Protein AF-A0A0G1W6P4-F1 (afdb_monomer_lite)

Secondary structure (DSSP, 8-state):
-HHHHHHHHHHHHHHHTTGGG-TTSHHHHHHHHHHHHHHIIIIIIHHHHHHHHHHHHHHHHHHHHHHHHHHHHHHHHHHHHHHHHHHHHHHHHHHHHHHH-

Organism: NCBI:txid1618665

Sequence (101 aa):
MSNTGGAWDNAKKMIEAGVFGGKGSDAHKATVVGDTVGDPLKDTSGPSINPLIKVMNLVAILAAPVIISTKVTSSIWTMLALAAAFGILAFSLFKSQKAVN

Structure (mmCIF, N/CA/C/O backbone):
data_AF-A0A0G1W6P4-F1
#
_entry.id   AF-A0A0G1W6P4-F1
#
loop_
_atom_site.group_PDB
_atom_site.id
_atom_site.type_symbol
_atom_site.label_atom_id
_atom_site.label_alt_id
_atom_site.label_comp_id
_atom_site.label_asym_id
_atom_site.label_entity_id
_atom_site.label_seq_id
_atom_site.pdbx_PDB_ins_code
_atom_site.Cartn_x
_atom_site.Cartn_y
_atom_site.Cartn_z
_atom_site.occupancy
_atom_site.B_iso_or_equiv
_atom_site.auth_seq_id
_atom_site.auth_comp_id
_atom_site.auth_asym_id
_atom_site.auth_atom_id
_atom_site.pdbx_PDB_model_num
ATOM 1 N N . MET A 1 1 ? -5.870 8.855 4.251 1.00 69.62 1 MET A N 1
ATOM 2 C CA . MET A 1 1 ? -6.025 7.424 4.583 1.00 69.62 1 MET A CA 1
ATOM 3 C C . MET A 1 1 ? -5.569 7.138 6.010 1.00 69.62 1 MET A C 1
ATOM 5 O O . MET A 1 1 ? -6.416 6.785 6.817 1.00 69.62 1 MET A O 1
ATOM 9 N N . SER A 1 2 ? -4.313 7.431 6.376 1.00 82.62 2 SER A N 1
ATOM 10 C CA . SER A 1 2 ? -3.831 7.251 7.759 1.00 82.62 2 SER A CA 1
ATOM 11 C C . SER A 1 2 ? -4.564 8.096 8.808 1.00 82.62 2 SER A C 1
ATOM 13 O O . SER A 1 2 ? -4.891 7.584 9.871 1.00 82.62 2 SER A O 1
ATOM 15 N N . ASN A 1 3 ? -4.905 9.354 8.499 1.00 88.94 3 ASN A N 1
ATOM 16 C CA . ASN A 1 3 ? -5.626 10.220 9.446 1.00 88.94 3 ASN A CA 1
ATOM 17 C C . ASN A 1 3 ? -7.017 9.677 9.804 1.00 88.94 3 ASN A C 1
ATOM 19 O O . ASN A 1 3 ? -7.451 9.812 10.940 1.00 88.94 3 ASN A O 1
ATOM 23 N N . THR A 1 4 ? -7.710 9.049 8.851 1.00 89.75 4 THR A N 1
ATOM 24 C CA . THR A 1 4 ? -9.050 8.492 9.072 1.00 89.75 4 THR A CA 1
ATOM 25 C C . THR A 1 4 ? -8.992 7.249 9.958 1.00 89.75 4 THR A C 1
ATOM 27 O O . THR A 1 4 ? -9.737 7.172 10.927 1.00 89.75 4 THR A O 1
ATOM 30 N N . GLY A 1 5 ? -8.066 6.316 9.692 1.00 90.06 5 GLY A N 1
ATOM 31 C CA . GLY A 1 5 ? -7.893 5.141 10.553 1.00 90.06 5 GLY A CA 1
ATOM 32 C C . GLY A 1 5 ? -7.391 5.509 11.955 1.00 90.06 5 GLY A C 1
ATOM 33 O O . GLY A 1 5 ? -7.887 4.975 12.939 1.00 90.06 5 GLY A O 1
ATOM 34 N N . GLY A 1 6 ? -6.494 6.494 12.072 1.00 90.38 6 GLY A N 1
ATOM 35 C CA . GLY A 1 6 ? -6.077 7.025 13.374 1.00 90.38 6 GLY A CA 1
ATOM 36 C C . GLY A 1 6 ? -7.209 7.727 14.136 1.00 90.38 6 GLY A C 1
ATOM 37 O O . GLY A 1 6 ? -7.300 7.608 15.356 1.00 90.38 6 GLY A O 1
ATOM 38 N N . ALA A 1 7 ? -8.107 8.426 13.436 1.00 93.50 7 ALA A N 1
ATOM 39 C CA . ALA A 1 7 ? -9.285 9.030 14.053 1.00 93.50 7 ALA A CA 1
ATOM 40 C C . ALA A 1 7 ? -10.271 7.970 14.576 1.00 93.50 7 ALA A C 1
ATOM 42 O O . ALA A 1 7 ? -10.797 8.139 15.674 1.00 93.50 7 ALA A O 1
ATOM 43 N N . TRP A 1 8 ? -10.491 6.874 13.840 1.00 92.62 8 TRP A N 1
ATOM 44 C CA . TRP A 1 8 ? -11.336 5.766 14.303 1.00 92.62 8 TRP A CA 1
ATOM 45 C C . TRP A 1 8 ? -10.734 5.005 15.493 1.00 92.62 8 TRP A C 1
ATOM 47 O O . TRP A 1 8 ? -11.469 4.726 16.441 1.00 92.62 8 TRP A O 1
ATOM 57 N N . ASP A 1 9 ? -9.416 4.778 15.525 1.00 93.38 9 ASP A N 1
ATOM 58 C CA . ASP A 1 9 ? -8.733 4.197 16.695 1.00 93.38 9 ASP A CA 1
ATOM 59 C C . ASP A 1 9 ? -8.861 5.094 17.934 1.00 93.38 9 ASP A C 1
ATOM 61 O O . ASP A 1 9 ? -9.196 4.641 19.030 1.00 93.38 9 ASP A O 1
ATOM 65 N N . ASN A 1 10 ? -8.656 6.403 17.761 1.00 94.50 10 ASN A N 1
ATOM 66 C CA . ASN A 1 10 ? -8.785 7.363 18.855 1.00 94.50 10 ASN A CA 1
ATOM 67 C C . ASN A 1 10 ? -10.234 7.487 19.345 1.00 94.50 10 ASN A C 1
ATOM 69 O O . ASN A 1 10 ? -10.464 7.585 20.551 1.00 94.50 10 ASN A O 1
ATOM 73 N N . ALA A 1 11 ? -11.216 7.433 18.443 1.00 93.06 11 ALA A N 1
ATOM 74 C CA . ALA A 1 11 ? -12.629 7.409 18.810 1.00 93.06 11 ALA A CA 1
ATOM 75 C C . ALA A 1 11 ? -12.984 6.146 19.610 1.00 93.06 11 ALA A C 1
ATOM 77 O O . ALA A 1 11 ? -13.661 6.249 20.633 1.00 93.06 11 ALA A O 1
ATOM 78 N N . LYS A 1 12 ? -12.474 4.972 19.210 1.00 94.00 12 LYS A N 1
ATOM 79 C CA . LYS A 1 12 ? -12.623 3.723 19.971 1.00 94.00 12 LYS A CA 1
ATOM 80 C C . LYS A 1 12 ? -12.027 3.867 21.373 1.00 94.00 12 LYS A C 1
ATOM 82 O O . LYS A 1 12 ? -12.732 3.655 22.355 1.00 94.00 12 LYS A O 1
ATOM 87 N N . LYS A 1 13 ? -10.775 4.327 21.484 1.00 94.38 13 LYS A N 1
ATOM 88 C CA . LYS A 1 13 ? -10.088 4.546 22.774 1.00 94.38 13 LYS A CA 1
ATOM 89 C C . LYS A 1 13 ? -10.833 5.520 23.690 1.00 94.38 13 LYS A C 1
ATOM 91 O O . LYS A 1 13 ? -10.891 5.301 24.896 1.00 94.38 13 LYS A O 1
ATOM 96 N N . MET A 1 14 ? -11.437 6.569 23.133 1.00 94.44 14 MET A N 1
ATOM 97 C CA . MET A 1 14 ? -12.254 7.517 23.894 1.00 94.44 14 MET A CA 1
ATOM 98 C C . MET A 1 14 ? -13.501 6.850 24.496 1.00 94.44 14 MET A C 1
ATOM 100 O O . MET A 1 14 ? -13.830 7.100 25.655 1.00 94.44 14 MET A O 1
ATOM 104 N N . ILE A 1 15 ? -14.178 5.978 23.745 1.00 92.81 15 ILE A N 1
ATOM 105 C CA . ILE A 1 15 ? -15.328 5.226 24.266 1.00 92.81 15 ILE A CA 1
ATOM 106 C C . ILE A 1 15 ? -14.875 4.176 25.282 1.00 92.81 15 ILE A C 1
ATOM 108 O O . ILE A 1 15 ? -15.504 4.008 26.323 1.00 92.81 15 ILE A O 1
ATOM 112 N N . GLU A 1 16 ? -13.739 3.521 25.047 1.00 92.00 16 GLU A N 1
ATOM 113 C CA . GLU A 1 16 ? -13.134 2.604 26.016 1.00 92.00 16 GLU A CA 1
ATOM 114 C C . GLU A 1 16 ? -12.783 3.280 27.353 1.00 92.00 16 GLU A C 1
ATOM 116 O O . GLU A 1 16 ? -12.824 2.617 28.389 1.00 92.00 16 GLU A O 1
ATOM 121 N N . ALA A 1 17 ? -12.497 4.587 27.344 1.00 93.50 17 ALA A N 1
ATOM 122 C CA . ALA A 1 17 ? -12.238 5.399 28.533 1.00 93.50 17 ALA A CA 1
ATOM 123 C C . ALA A 1 17 ? -13.511 5.810 29.308 1.00 93.50 17 ALA A C 1
ATOM 125 O O . ALA A 1 17 ? -13.411 6.483 30.331 1.00 93.50 17 ALA A O 1
ATOM 126 N N . GLY A 1 18 ? -14.702 5.405 28.851 1.00 86.38 18 GLY A N 1
ATOM 127 C CA . GLY A 1 18 ? -15.971 5.604 29.563 1.00 86.38 18 GLY A CA 1
ATOM 128 C C . GLY A 1 18 ? -16.910 6.638 28.942 1.00 86.38 18 GLY A C 1
ATOM 129 O O . GLY A 1 18 ? -18.037 6.796 29.411 1.00 86.38 18 GLY A O 1
ATOM 130 N N . VAL A 1 19 ? -16.503 7.316 27.867 1.00 88.12 19 VAL A N 1
ATOM 131 C CA . VAL A 1 19 ? -17.390 8.227 27.131 1.00 88.12 19 VAL A CA 1
ATOM 132 C C . VAL A 1 19 ? -18.425 7.399 26.352 1.00 88.12 19 VAL A C 1
ATOM 134 O O . VAL A 1 19 ? -18.103 6.340 25.823 1.00 88.12 19 VAL A O 1
ATOM 137 N N . PHE A 1 20 ? -19.682 7.846 26.285 1.00 85.62 20 PHE A N 1
ATOM 138 C CA . PHE A 1 20 ? -20.760 7.154 25.550 1.00 85.62 20 PHE A CA 1
ATOM 139 C C . PHE A 1 20 ? -20.987 5.683 25.968 1.00 85.62 20 PHE A C 1
ATOM 141 O O . PHE A 1 20 ? -21.152 4.785 25.139 1.00 85.62 20 PHE A O 1
ATOM 148 N N . GLY A 1 21 ? -21.023 5.427 27.277 1.00 86.94 21 GLY A N 1
ATOM 149 C CA . GLY A 1 21 ? -21.441 4.138 27.841 1.00 86.94 21 GLY A CA 1
ATOM 150 C C . GLY A 1 21 ? -20.322 3.115 28.040 1.00 86.94 21 GLY A C 1
ATOM 151 O O . GLY A 1 21 ? -20.586 2.052 28.593 1.00 86.94 21 GLY A O 1
ATOM 152 N N . GLY A 1 22 ? -19.081 3.429 27.658 1.00 90.06 22 GLY A N 1
ATOM 153 C CA . GLY A 1 22 ? -17.933 2.590 27.995 1.00 90.06 22 GLY A CA 1
ATOM 154 C C . GLY A 1 22 ? -17.841 1.284 27.201 1.00 90.06 22 GLY A C 1
ATOM 155 O O . GLY A 1 22 ? -18.559 1.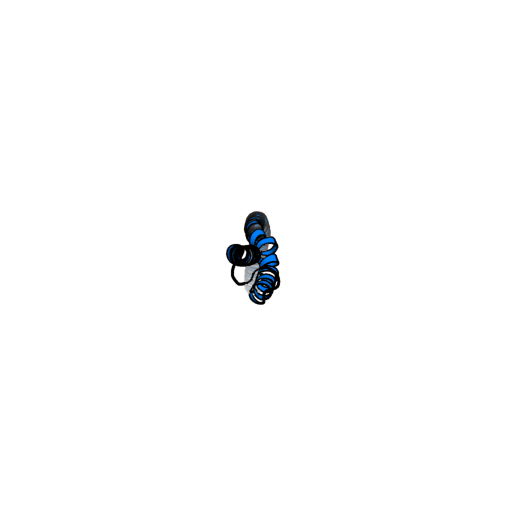048 26.226 1.00 90.06 22 GLY A O 1
ATOM 156 N N . LYS A 1 23 ? -16.933 0.401 27.631 1.00 89.50 23 LYS A N 1
ATOM 157 C CA . LYS A 1 23 ? -16.727 -0.909 26.997 1.00 89.50 23 LYS A CA 1
ATOM 158 C C . LYS A 1 23 ? -17.997 -1.757 27.035 1.00 89.50 23 LYS A C 1
ATOM 160 O O . LYS A 1 23 ? -18.636 -1.905 28.069 1.00 89.50 23 LYS A O 1
ATOM 165 N N . GLY A 1 24 ? -18.318 -2.359 25.893 1.00 89.44 24 GLY A N 1
ATOM 166 C CA . GLY A 1 24 ? -19.487 -3.230 25.722 1.00 89.44 24 GLY A CA 1
ATOM 167 C C . GLY A 1 24 ? -20.777 -2.505 25.328 1.00 89.44 24 GLY A C 1
ATOM 168 O O . GLY A 1 24 ? -21.731 -3.181 24.942 1.00 89.44 24 GLY A O 1
ATOM 169 N N . SER A 1 25 ? -20.794 -1.165 25.343 1.00 92.19 25 SER A N 1
ATOM 170 C CA . SER A 1 25 ? -21.913 -0.376 24.822 1.00 92.19 25 SER A CA 1
ATOM 171 C C . SER A 1 25 ? -22.062 -0.536 23.304 1.00 92.19 25 SER A C 1
ATOM 173 O O . SER A 1 25 ? -21.136 -0.952 22.599 1.00 92.19 25 SER A O 1
ATOM 175 N N . ASP A 1 26 ? -23.220 -0.169 22.763 1.00 93.69 26 ASP A N 1
ATOM 176 C CA . ASP A 1 26 ? -23.423 -0.205 21.311 1.00 93.69 26 ASP A CA 1
ATOM 177 C C . ASP A 1 26 ? -22.531 0.811 20.580 1.00 93.69 26 ASP A C 1
ATOM 179 O O . ASP A 1 26 ? -22.052 0.537 19.478 1.00 93.69 26 ASP A O 1
ATOM 183 N N . ALA A 1 27 ? -22.192 1.927 21.234 1.00 91.81 27 ALA A N 1
ATOM 184 C CA . ALA A 1 27 ? -21.220 2.888 20.722 1.00 91.81 27 ALA A CA 1
ATOM 185 C C . ALA A 1 27 ? -19.795 2.293 20.668 1.00 91.81 27 ALA A C 1
ATOM 187 O O . ALA A 1 27 ? -19.046 2.535 19.716 1.00 91.81 27 ALA A O 1
ATOM 188 N N . HIS A 1 28 ? -19.427 1.448 21.638 1.00 95.00 28 HIS A N 1
ATOM 189 C CA . HIS A 1 28 ? -18.161 0.712 21.617 1.00 95.00 28 HIS A CA 1
ATOM 190 C C . HIS A 1 28 ? -18.116 -0.292 20.460 1.00 95.00 28 HIS A C 1
ATOM 192 O O . HIS A 1 28 ? -17.147 -0.322 19.707 1.00 95.00 28 HIS A O 1
ATOM 198 N N . LYS A 1 29 ? -19.187 -1.064 20.240 1.00 93.88 29 LYS A N 1
ATOM 199 C CA . LYS A 1 29 ? -19.250 -1.997 19.100 1.00 93.88 29 LYS A CA 1
ATOM 200 C C . LYS A 1 29 ? -19.125 -1.268 17.757 1.00 93.88 29 LYS A C 1
ATOM 202 O O . LYS A 1 29 ? -18.386 -1.724 16.889 1.00 93.88 29 LYS A O 1
ATOM 207 N N . ALA A 1 30 ? -19.790 -0.123 17.599 1.00 93.25 30 ALA A N 1
ATOM 208 C CA . ALA A 1 30 ? -19.714 0.673 16.374 1.00 93.25 30 ALA A CA 1
ATOM 209 C C . ALA A 1 30 ? -18.294 1.204 16.101 1.00 93.25 30 ALA A C 1
ATOM 211 O O . ALA A 1 30 ? -17.811 1.147 14.970 1.00 93.25 30 ALA A O 1
ATOM 212 N N . THR A 1 31 ? -17.596 1.680 17.134 1.00 93.69 31 THR A N 1
ATOM 213 C CA . THR A 1 31 ? -16.220 2.184 16.986 1.00 93.69 31 THR A CA 1
ATOM 214 C C . THR A 1 31 ? -15.189 1.080 16.776 1.00 93.69 31 THR A C 1
ATOM 216 O O . THR A 1 31 ? -14.228 1.302 16.046 1.00 93.69 31 THR A O 1
ATOM 219 N N . VAL A 1 32 ? -15.415 -0.127 17.304 1.00 94.44 32 VAL A N 1
ATOM 220 C CA . VAL A 1 32 ? -14.606 -1.315 16.974 1.00 94.44 32 VAL A CA 1
ATOM 221 C C . VAL A 1 32 ? -14.714 -1.658 15.484 1.00 94.44 32 VAL A C 1
ATOM 223 O O . VAL A 1 32 ? -13.702 -1.937 14.841 1.00 94.44 32 VAL A O 1
ATOM 226 N N . VAL A 1 33 ? -15.913 -1.583 14.895 1.00 94.56 33 VAL A N 1
ATOM 227 C CA . VAL A 1 33 ? -16.079 -1.776 13.443 1.00 94.56 33 VAL A CA 1
ATOM 228 C C . VAL A 1 33 ? -15.355 -0.676 12.654 1.00 94.56 33 VAL A C 1
ATOM 230 O O . VAL A 1 33 ? -14.669 -0.968 11.680 1.00 94.56 33 VAL A O 1
ATOM 233 N N . GLY A 1 34 ? -15.442 0.583 13.091 1.00 93.38 34 GLY A N 1
ATOM 234 C CA . GLY A 1 34 ? -14.702 1.684 12.462 1.00 93.38 34 GLY A CA 1
ATOM 235 C C . GLY A 1 34 ? -13.181 1.491 12.497 1.00 93.38 34 GLY A C 1
ATOM 236 O O . GLY A 1 34 ? -12.512 1.693 11.486 1.00 93.38 34 GLY A O 1
ATOM 237 N N . ASP A 1 35 ? -12.634 1.059 13.633 1.00 93.75 35 ASP A N 1
ATOM 238 C CA . ASP A 1 35 ? -11.195 0.826 13.781 1.00 93.75 35 ASP A CA 1
ATOM 239 C C . ASP A 1 35 ? -10.716 -0.379 12.961 1.00 93.75 35 ASP A C 1
ATOM 241 O O . ASP A 1 35 ? -9.736 -0.262 12.238 1.00 93.75 35 ASP A O 1
ATOM 245 N N . THR A 1 36 ? -11.470 -1.483 12.938 1.00 93.38 36 THR A N 1
ATOM 246 C CA . THR A 1 36 ? -11.129 -2.654 12.100 1.00 93.38 36 THR A CA 1
ATOM 247 C C . THR A 1 36 ? -11.130 -2.348 10.599 1.00 93.38 36 THR A C 1
ATOM 249 O O . THR A 1 36 ? -10.303 -2.879 9.859 1.00 93.38 36 THR A O 1
ATOM 252 N N . VAL A 1 37 ? -12.010 -1.457 10.129 1.00 92.56 37 VAL A N 1
ATOM 253 C CA . VAL A 1 37 ? -11.953 -0.931 8.752 1.00 92.56 37 VAL A CA 1
ATOM 254 C C . VAL A 1 37 ? -10.761 0.023 8.569 1.00 92.56 37 VAL A C 1
ATOM 256 O O . VAL A 1 37 ? -10.179 0.103 7.485 1.00 92.56 37 VAL A O 1
ATOM 259 N N . GLY A 1 38 ? -10.387 0.753 9.619 1.00 92.12 38 GLY A N 1
ATOM 260 C CA . GLY A 1 38 ? -9.287 1.714 9.641 1.00 92.12 38 GLY A CA 1
ATOM 261 C C . GLY A 1 38 ? -7.884 1.106 9.739 1.00 92.12 38 GLY A C 1
ATOM 262 O O . GLY A 1 38 ? -6.941 1.733 9.251 1.00 92.12 38 GLY A O 1
ATOM 263 N N . ASP A 1 39 ? -7.733 -0.090 10.312 1.00 93.31 39 ASP A N 1
ATOM 264 C CA . ASP A 1 39 ? -6.442 -0.750 10.557 1.00 93.31 39 ASP A CA 1
ATOM 265 C C . ASP A 1 39 ? -5.640 -0.972 9.259 1.00 93.31 39 ASP A C 1
ATOM 267 O O . ASP A 1 39 ? -4.505 -0.486 9.162 1.00 93.31 39 ASP A O 1
ATOM 271 N N . PRO A 1 40 ? -6.206 -1.558 8.178 1.00 93.12 40 PRO A N 1
ATOM 272 C CA . PRO A 1 40 ? -5.480 -1.678 6.912 1.00 93.12 40 PRO A CA 1
ATOM 273 C C . PRO A 1 40 ? -5.085 -0.315 6.323 1.00 93.12 40 PRO A C 1
ATOM 275 O O . PRO A 1 40 ? -4.038 -0.175 5.688 1.00 93.12 40 PRO A O 1
ATOM 278 N N . LEU A 1 41 ? -5.908 0.713 6.543 1.00 88.06 41 LEU A N 1
ATOM 279 C CA . LEU A 1 41 ? -5.718 2.051 5.984 1.00 88.06 41 LEU A CA 1
ATOM 280 C C . LEU A 1 41 ? -4.625 2.844 6.708 1.00 88.06 41 LEU A C 1
ATOM 282 O O . LEU A 1 41 ? -3.916 3.617 6.055 1.00 88.06 41 LEU A O 1
ATOM 286 N N . LYS A 1 42 ? -4.491 2.683 8.030 1.00 90.00 42 LYS A N 1
ATOM 287 C CA . LYS A 1 42 ? -3.505 3.412 8.840 1.00 90.00 42 LYS A CA 1
ATOM 288 C C . LYS A 1 42 ? -2.170 2.682 8.967 1.00 90.00 42 LYS A C 1
ATOM 290 O O . LYS A 1 42 ? -1.150 3.366 8.932 1.00 90.00 42 LYS A O 1
ATOM 295 N N . ASP A 1 43 ? -2.171 1.349 8.993 1.00 91.00 43 ASP A N 1
ATOM 296 C CA . ASP A 1 43 ? -0.963 0.566 9.285 1.00 91.00 43 ASP A CA 1
ATOM 297 C C . ASP A 1 43 ? -0.354 -0.110 8.053 1.00 91.00 43 ASP A C 1
ATOM 299 O O . ASP A 1 43 ? 0.846 -0.371 8.025 1.00 91.00 43 ASP A O 1
ATOM 303 N N . THR A 1 44 ? -1.146 -0.365 7.006 1.00 88.75 44 THR A N 1
ATOM 304 C CA . THR A 1 44 ? -0.662 -1.061 5.802 1.00 88.75 44 THR A CA 1
ATOM 305 C C . THR A 1 44 ? -0.601 -0.125 4.602 1.00 88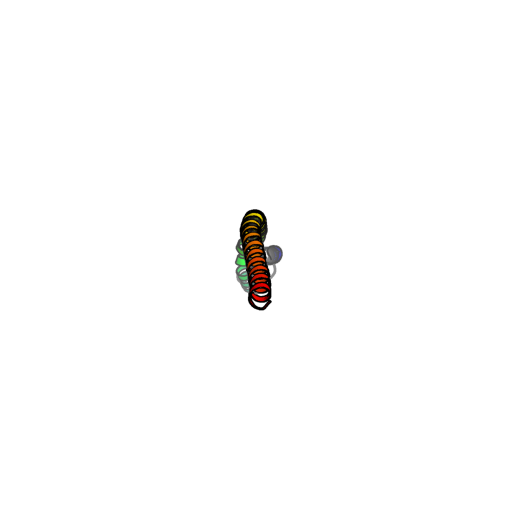.75 44 THR A C 1
ATOM 307 O O . THR A 1 44 ? 0.474 0.315 4.195 1.00 88.75 44 THR A O 1
ATOM 310 N N . SER A 1 45 ? -1.757 0.224 4.037 1.00 88.00 45 SER A N 1
ATOM 311 C CA . SER A 1 45 ? -1.839 0.918 2.752 1.00 88.00 45 SER A CA 1
ATOM 312 C C . SER A 1 45 ? -1.465 2.399 2.845 1.00 88.00 45 SER A C 1
ATOM 314 O O . SER A 1 45 ? -0.956 2.974 1.887 1.00 88.00 45 SER A O 1
ATOM 316 N N . GLY A 1 46 ? -1.724 3.048 3.983 1.00 89.38 46 GLY A N 1
ATOM 317 C CA . GLY A 1 46 ? -1.381 4.456 4.192 1.00 89.38 46 GLY A CA 1
ATOM 318 C C . GLY A 1 46 ? 0.135 4.689 4.173 1.00 89.38 46 GLY A C 1
ATOM 319 O O . GLY A 1 46 ? 0.613 5.453 3.330 1.00 89.38 46 GLY A O 1
ATOM 320 N N . PRO A 1 47 ? 0.908 4.006 5.040 1.00 91.25 47 PRO A N 1
ATOM 321 C CA . PRO A 1 47 ? 2.362 4.127 5.064 1.00 91.25 47 PRO A CA 1
ATOM 322 C C . PRO A 1 47 ? 3.041 3.622 3.784 1.00 91.25 47 PRO A C 1
ATOM 324 O O . PRO A 1 47 ? 4.060 4.187 3.387 1.00 91.25 47 PRO A O 1
ATOM 327 N N . SER A 1 48 ? 2.483 2.611 3.102 1.00 91.31 48 SER A N 1
ATOM 328 C CA . SER A 1 48 ? 3.106 1.988 1.922 1.00 91.31 48 SER A CA 1
ATOM 329 C C . SER A 1 48 ? 3.122 2.867 0.667 1.00 91.31 48 SER A C 1
ATOM 331 O O . SER A 1 48 ? 3.964 2.664 -0.208 1.00 91.31 48 SER A O 1
ATOM 333 N N . ILE A 1 49 ? 2.236 3.864 0.562 1.00 93.19 49 ILE A N 1
ATOM 334 C CA . ILE A 1 49 ? 2.164 4.744 -0.619 1.00 93.19 49 ILE A CA 1
ATOM 335 C C . ILE A 1 49 ? 3.427 5.604 -0.767 1.00 93.19 49 ILE A C 1
ATOM 337 O O . ILE A 1 49 ? 3.913 5.808 -1.879 1.00 93.19 49 ILE A O 1
ATOM 341 N N . ASN A 1 50 ? 3.997 6.091 0.338 1.00 91.12 50 ASN A N 1
ATOM 342 C CA . ASN A 1 50 ? 5.159 6.981 0.280 1.00 91.12 50 ASN A CA 1
ATOM 343 C C . ASN A 1 50 ? 6.430 6.263 -0.240 1.00 91.12 50 ASN A C 1
ATOM 345 O O . ASN A 1 50 ? 7.080 6.784 -1.148 1.00 91.12 50 ASN A O 1
ATOM 349 N N . PRO A 1 51 ? 6.785 5.055 0.241 1.00 94.38 51 PRO A N 1
ATOM 350 C CA . PRO A 1 51 ? 7.824 4.234 -0.377 1.00 94.38 51 PRO A CA 1
ATOM 351 C C . PRO A 1 51 ? 7.516 3.845 -1.825 1.00 94.38 51 PRO A C 1
ATOM 353 O O . PRO A 1 51 ? 8.419 3.905 -2.655 1.00 94.38 51 PRO A O 1
ATOM 356 N N . LEU A 1 52 ? 6.264 3.498 -2.148 1.00 95.19 52 LEU A N 1
ATOM 357 C CA . LEU A 1 52 ? 5.875 3.107 -3.507 1.00 95.19 52 LEU A CA 1
ATOM 358 C C . LEU A 1 52 ? 6.208 4.202 -4.524 1.00 95.19 52 LEU A C 1
ATOM 360 O O . LEU A 1 52 ? 6.840 3.919 -5.540 1.00 95.19 52 LEU A O 1
ATOM 364 N N . ILE A 1 53 ? 5.851 5.456 -4.233 1.00 95.12 53 ILE A N 1
ATOM 365 C CA . ILE A 1 53 ? 6.142 6.592 -5.122 1.00 95.12 53 ILE A CA 1
ATOM 366 C C . ILE A 1 53 ? 7.654 6.799 -5.270 1.00 95.12 53 ILE A C 1
ATOM 368 O O . ILE A 1 53 ? 8.147 6.998 -6.380 1.00 95.12 53 ILE A O 1
ATOM 372 N N . LYS A 1 54 ? 8.416 6.713 -4.172 1.00 94.50 54 LYS A N 1
ATOM 373 C CA . LYS A 1 54 ? 9.880 6.876 -4.213 1.00 94.50 54 LYS A CA 1
ATOM 374 C C . LYS A 1 54 ? 10.552 5.799 -5.060 1.00 94.50 54 LYS A C 1
ATOM 376 O O . LYS A 1 54 ? 11.412 6.121 -5.875 1.00 94.50 54 LYS A O 1
ATOM 381 N N . VAL A 1 55 ? 10.153 4.541 -4.884 1.00 96.50 55 VAL A N 1
ATOM 382 C CA . VAL A 1 55 ? 10.710 3.416 -5.644 1.00 96.50 55 VAL A CA 1
ATOM 383 C C . VAL A 1 55 ? 10.310 3.513 -7.113 1.00 96.50 55 VAL A C 1
ATOM 385 O O . VAL A 1 55 ? 11.172 3.359 -7.971 1.00 96.50 55 VAL A O 1
ATOM 388 N N . MET A 1 56 ? 9.051 3.841 -7.419 1.00 96.31 56 MET A N 1
ATOM 389 C CA . MET A 1 56 ? 8.595 4.022 -8.801 1.00 96.31 56 MET A CA 1
ATOM 390 C C . MET A 1 56 ? 9.400 5.110 -9.523 1.00 96.31 56 MET A C 1
ATOM 392 O O . MET A 1 56 ? 9.892 4.881 -10.626 1.00 96.31 56 MET A O 1
ATOM 396 N N . ASN A 1 57 ? 9.602 6.267 -8.883 1.00 96.19 57 ASN A N 1
ATOM 397 C CA . ASN A 1 57 ? 10.393 7.354 -9.461 1.00 96.19 57 ASN A CA 1
ATOM 398 C C . ASN A 1 57 ? 11.855 6.946 -9.686 1.00 96.19 57 ASN A C 1
ATOM 400 O O . ASN A 1 57 ? 12.426 7.248 -10.732 1.00 96.19 57 ASN A O 1
ATOM 404 N N . LEU A 1 58 ? 12.454 6.227 -8.735 1.00 96.31 58 LEU A N 1
ATOM 405 C CA . LEU A 1 58 ? 13.820 5.723 -8.865 1.00 96.31 58 LEU A CA 1
ATOM 406 C C . LEU A 1 58 ? 13.944 4.726 -10.026 1.00 96.31 58 LEU A C 1
ATOM 408 O O . LEU A 1 58 ? 14.835 4.869 -10.860 1.00 96.31 58 LEU A O 1
ATOM 412 N N . VAL A 1 59 ? 13.027 3.761 -10.130 1.00 95.81 59 VAL A N 1
ATOM 413 C CA . VAL A 1 59 ? 13.004 2.792 -11.236 1.00 95.81 59 VAL A CA 1
ATOM 414 C C . VAL A 1 59 ? 12.814 3.500 -12.579 1.00 95.81 59 VAL A C 1
ATOM 416 O O . VAL A 1 59 ? 13.512 3.167 -13.534 1.00 95.81 59 VAL A O 1
ATOM 419 N N . ALA A 1 60 ? 11.939 4.507 -12.660 1.00 95.69 60 ALA A N 1
ATOM 420 C CA . ALA A 1 60 ? 11.715 5.272 -13.886 1.00 95.69 60 ALA A CA 1
ATOM 421 C C . ALA A 1 60 ? 12.985 5.999 -14.361 1.00 95.69 60 ALA A C 1
ATOM 423 O O . ALA A 1 60 ? 13.332 5.919 -15.542 1.00 95.69 60 ALA A O 1
ATOM 424 N N . ILE A 1 61 ? 13.710 6.653 -13.446 1.00 94.81 61 ILE A N 1
ATOM 425 C CA . ILE A 1 61 ? 14.970 7.343 -13.764 1.00 94.81 61 ILE A CA 1
ATOM 426 C C . ILE A 1 61 ? 16.035 6.345 -14.242 1.00 94.81 61 ILE A C 1
ATOM 428 O O . ILE A 1 61 ? 16.750 6.628 -15.201 1.00 94.81 61 ILE A O 1
ATOM 432 N N . LEU A 1 62 ? 16.118 5.164 -13.625 1.00 93.25 62 LEU A N 1
ATOM 433 C CA . LEU A 1 62 ? 17.075 4.127 -14.024 1.00 93.25 62 LEU A CA 1
ATOM 434 C C . LEU A 1 62 ? 16.713 3.453 -15.359 1.00 93.25 62 LEU A C 1
ATOM 436 O O . LEU A 1 62 ? 17.602 3.106 -16.134 1.00 93.25 62 LEU A O 1
ATOM 440 N N .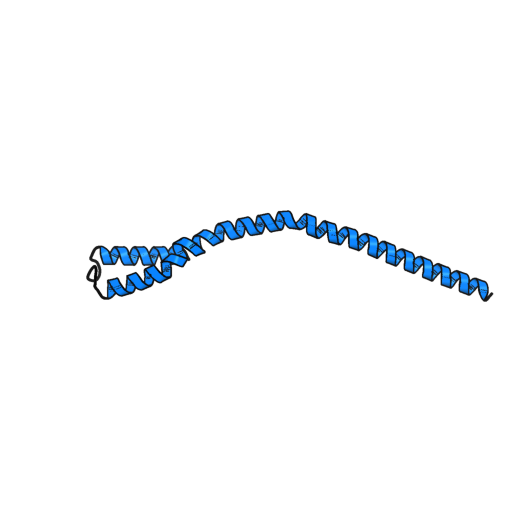 ALA A 1 63 ? 15.422 3.281 -15.654 1.00 92.12 63 ALA A N 1
ATOM 441 C CA . ALA A 1 63 ? 14.953 2.650 -16.887 1.00 92.12 63 ALA A CA 1
ATOM 442 C C . ALA A 1 63 ? 15.055 3.575 -18.115 1.00 92.12 63 ALA A C 1
ATOM 444 O O . ALA A 1 63 ? 15.273 3.095 -19.230 1.00 92.12 63 ALA A O 1
ATOM 445 N N . ALA A 1 64 ? 14.931 4.894 -17.929 1.00 92.12 64 ALA A N 1
ATOM 446 C CA . ALA A 1 64 ? 14.970 5.883 -19.007 1.00 92.12 64 ALA A CA 1
ATOM 447 C C . ALA A 1 64 ? 16.164 5.729 -19.984 1.00 92.12 64 ALA A C 1
ATOM 449 O O . ALA A 1 64 ? 15.915 5.608 -21.189 1.00 92.12 64 ALA A O 1
ATOM 450 N N . PRO A 1 65 ? 17.441 5.664 -19.546 1.00 88.75 65 PRO A N 1
ATOM 451 C CA . PRO A 1 65 ? 18.575 5.527 -20.469 1.00 88.75 65 PRO A CA 1
ATOM 452 C C . PRO A 1 65 ? 18.586 4.194 -21.233 1.00 88.75 65 PRO A C 1
ATOM 454 O O . PRO A 1 65 ? 19.004 4.153 -22.394 1.00 88.75 65 PRO A O 1
ATOM 457 N N . VAL A 1 66 ? 18.091 3.111 -20.625 1.00 87.44 66 VAL A N 1
ATOM 458 C CA . VAL A 1 66 ? 18.005 1.785 -21.262 1.00 87.44 66 VAL A CA 1
ATOM 459 C C . VAL A 1 66 ? 16.978 1.799 -22.398 1.00 87.44 66 VAL A C 1
ATOM 461 O O . VAL A 1 66 ? 17.247 1.328 -23.506 1.00 87.44 66 VAL A O 1
ATOM 464 N N . ILE A 1 67 ? 15.813 2.405 -22.159 1.00 84.94 67 ILE A N 1
ATOM 465 C CA . ILE A 1 67 ? 14.741 2.523 -23.158 1.00 84.94 67 ILE A CA 1
ATOM 466 C C . ILE A 1 67 ? 15.170 3.432 -24.321 1.00 84.94 67 ILE A C 1
ATOM 468 O O . ILE A 1 67 ? 14.900 3.122 -25.482 1.00 84.94 67 ILE A O 1
ATOM 472 N N . ILE A 1 68 ? 15.863 4.537 -24.035 1.00 86.44 68 ILE A N 1
ATOM 473 C CA . ILE A 1 68 ? 16.339 5.465 -25.071 1.00 86.44 68 ILE A CA 1
ATOM 474 C C . ILE A 1 68 ? 17.419 4.805 -25.939 1.00 86.44 68 ILE A C 1
ATOM 476 O O . ILE A 1 68 ? 17.343 4.884 -27.166 1.00 86.44 68 ILE A O 1
ATOM 480 N N . SER A 1 69 ? 18.380 4.099 -25.332 1.00 76.38 69 SER A N 1
ATOM 481 C CA . SER A 1 69 ? 19.488 3.472 -26.070 1.00 76.38 69 SER A CA 1
ATOM 482 C C . SER A 1 69 ? 19.000 2.467 -27.121 1.00 76.38 69 SER A C 1
ATOM 484 O O . SER A 1 69 ? 19.464 2.480 -28.259 1.00 76.38 69 SER A O 1
ATOM 486 N N . THR A 1 70 ? 18.000 1.645 -26.791 1.00 67.75 70 THR A N 1
ATOM 487 C CA . THR A 1 70 ? 17.459 0.634 -27.722 1.00 67.75 70 THR A CA 1
ATOM 488 C C . THR A 1 70 ? 16.708 1.241 -28.915 1.00 67.75 70 THR A C 1
ATOM 490 O O . THR A 1 70 ? 16.790 0.729 -30.039 1.00 67.75 70 THR A O 1
ATOM 493 N N . LYS A 1 71 ? 16.010 2.366 -28.712 1.00 64.88 71 LYS A N 1
ATOM 494 C CA . LYS A 1 71 ? 15.290 3.075 -29.783 1.00 64.88 71 LYS A CA 1
ATOM 495 C C . LYS A 1 71 ? 16.229 3.845 -30.714 1.00 64.88 71 LYS A C 1
ATOM 497 O O . LYS A 1 71 ? 15.989 3.856 -31.923 1.00 64.88 71 LYS A O 1
ATOM 502 N N . VAL A 1 72 ? 17.301 4.445 -30.188 1.00 63.59 72 VAL A N 1
ATOM 503 C CA . VAL A 1 72 ? 18.275 5.208 -30.992 1.00 63.59 72 VAL A CA 1
ATOM 504 C C . VAL A 1 72 ? 19.033 4.290 -31.952 1.00 63.59 72 VAL A C 1
ATOM 506 O O . VAL A 1 72 ? 19.082 4.575 -33.148 1.00 63.59 72 VAL A O 1
ATOM 509 N N . THR A 1 73 ? 19.544 3.146 -31.483 1.00 62.28 73 THR A N 1
ATOM 510 C CA . THR A 1 73 ? 20.266 2.197 -32.348 1.00 62.28 73 THR A CA 1
ATOM 511 C C . THR A 1 73 ? 19.372 1.653 -33.464 1.00 62.28 73 THR A C 1
ATOM 513 O O . THR A 1 73 ? 19.772 1.658 -34.626 1.00 62.28 73 THR A O 1
ATOM 516 N N . SER A 1 74 ? 18.130 1.269 -33.152 1.00 65.00 74 SER A N 1
ATOM 517 C CA . SER A 1 74 ? 17.175 0.775 -34.158 1.00 65.00 74 SER A CA 1
ATOM 518 C C . SER A 1 74 ? 16.803 1.847 -35.195 1.00 65.00 74 SER A C 1
ATOM 520 O O . SER A 1 74 ? 16.627 1.538 -36.372 1.00 65.00 74 SER A O 1
ATOM 522 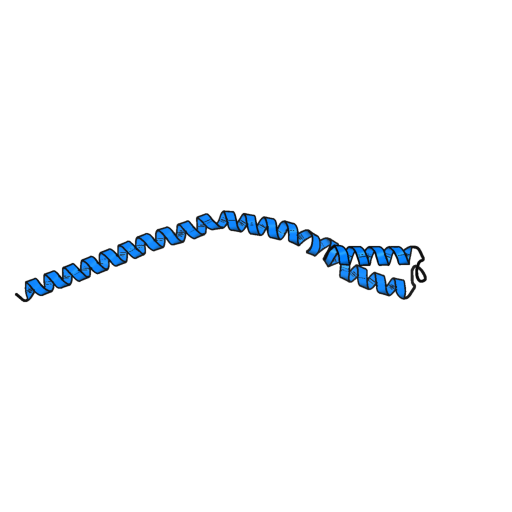N N . SER A 1 75 ? 16.740 3.119 -34.791 1.00 70.88 75 SER A N 1
ATOM 523 C CA . SER A 1 75 ? 16.451 4.241 -35.698 1.00 70.88 75 SER A CA 1
ATOM 524 C C . SER A 1 75 ? 17.598 4.510 -36.679 1.00 70.88 75 SER A C 1
ATOM 526 O O . SER A 1 75 ? 17.357 4.767 -37.853 1.00 70.88 75 SER A O 1
ATOM 528 N N . ILE A 1 76 ? 18.855 4.390 -36.243 1.00 76.88 76 ILE A N 1
ATOM 529 C CA . ILE A 1 76 ? 20.013 4.591 -37.128 1.00 76.88 76 ILE A CA 1
ATOM 530 C C . ILE A 1 76 ? 20.088 3.486 -38.189 1.00 76.88 76 ILE A C 1
ATOM 532 O O . ILE A 1 76 ? 20.200 3.781 -39.378 1.00 76.88 76 ILE A O 1
ATOM 536 N N . TRP A 1 77 ? 19.976 2.215 -37.793 1.00 77.31 77 TRP A N 1
ATOM 537 C CA . TRP A 1 77 ? 20.048 1.098 -38.744 1.00 77.31 77 TRP A CA 1
ATOM 538 C C . TRP A 1 77 ? 18.880 1.086 -39.735 1.00 77.31 77 TRP A C 1
ATOM 540 O O . TRP A 1 77 ? 19.078 0.763 -40.904 1.00 77.31 77 TRP A O 1
ATOM 550 N N . THR A 1 78 ? 17.681 1.491 -39.305 1.00 76.31 78 THR A N 1
ATOM 551 C CA . THR A 1 78 ? 16.525 1.635 -40.208 1.00 76.31 78 THR A CA 1
ATOM 552 C C . THR A 1 78 ? 16.699 2.791 -41.192 1.00 76.31 78 THR A C 1
ATOM 554 O O . THR A 1 78 ? 16.415 2.615 -42.376 1.00 76.31 78 THR A O 1
ATOM 557 N N . MET A 1 79 ? 17.237 3.939 -40.764 1.00 80.31 79 MET A N 1
ATOM 558 C CA . MET A 1 79 ? 17.567 5.044 -41.675 1.00 80.31 79 MET A CA 1
ATOM 559 C C . MET A 1 79 ? 18.652 4.657 -42.689 1.00 80.31 79 MET A C 1
ATOM 561 O O . MET A 1 79 ? 18.510 4.950 -43.875 1.00 80.31 79 MET A O 1
ATOM 565 N N . LEU A 1 80 ? 19.704 3.955 -42.255 1.00 84.69 80 LEU A N 1
ATOM 566 C CA . LEU A 1 80 ? 20.760 3.468 -43.148 1.00 84.69 80 LEU A CA 1
ATOM 567 C C . LEU A 1 80 ? 20.227 2.443 -44.160 1.00 84.69 80 LEU A C 1
ATOM 569 O O . LEU A 1 80 ? 20.554 2.529 -45.343 1.00 84.69 80 LEU A O 1
ATOM 573 N N . ALA A 1 81 ? 19.370 1.512 -43.728 1.00 85.25 81 ALA A N 1
ATOM 574 C CA . ALA A 1 81 ? 18.741 0.536 -44.616 1.00 85.25 81 ALA A CA 1
ATOM 575 C C . ALA A 1 81 ? 17.840 1.205 -45.670 1.00 85.25 81 ALA A C 1
ATOM 577 O O . ALA A 1 81 ? 17.888 0.835 -46.844 1.00 85.25 81 ALA A O 1
ATOM 578 N N . LEU A 1 82 ? 17.067 2.227 -45.283 1.00 85.62 82 LEU A N 1
ATOM 579 C CA . LEU A 1 82 ? 16.239 3.005 -46.211 1.00 85.62 82 LEU A CA 1
ATOM 580 C C . LEU A 1 82 ? 17.085 3.806 -47.209 1.00 85.62 82 LEU A C 1
ATOM 582 O O . LEU A 1 82 ? 16.775 3.811 -48.400 1.00 85.62 82 LEU A O 1
ATOM 586 N N . ALA A 1 83 ? 18.168 4.439 -46.752 1.00 90.31 83 ALA A N 1
ATOM 587 C CA . ALA A 1 83 ? 19.088 5.169 -47.622 1.00 90.31 83 ALA A CA 1
ATOM 588 C C . ALA A 1 83 ? 19.766 4.237 -48.642 1.00 90.31 83 ALA A C 1
ATOM 590 O O . ALA A 1 83 ? 19.834 4.561 -49.829 1.00 90.31 83 ALA A O 1
ATOM 591 N N . ALA A 1 84 ? 20.204 3.051 -48.208 1.00 91.56 84 ALA A N 1
ATOM 592 C CA . ALA A 1 84 ? 20.768 2.036 -49.093 1.00 91.56 84 ALA A CA 1
ATOM 593 C C . ALA A 1 84 ? 19.739 1.537 -50.124 1.00 91.56 84 ALA A C 1
ATOM 595 O O . ALA A 1 84 ? 20.056 1.448 -51.310 1.00 91.56 84 ALA A O 1
ATOM 596 N N . ALA A 1 85 ? 18.495 1.278 -49.707 1.00 89.19 85 ALA A N 1
ATOM 597 C CA . ALA A 1 85 ? 17.418 0.872 -50.610 1.00 89.19 85 ALA A CA 1
ATOM 598 C C . ALA A 1 85 ? 17.117 1.944 -51.673 1.00 89.19 85 ALA A C 1
ATOM 600 O O . ALA A 1 85 ? 16.993 1.618 -52.854 1.00 89.19 85 ALA A O 1
ATOM 601 N N . PHE A 1 86 ? 17.077 3.223 -51.281 1.00 91.75 86 PHE A N 1
ATOM 602 C CA . PHE A 1 86 ? 16.935 4.345 -52.214 1.00 91.75 86 PHE A CA 1
ATOM 603 C C . PHE A 1 86 ? 18.108 4.439 -53.195 1.00 91.75 86 PHE A C 1
ATOM 605 O O . PHE A 1 86 ? 17.889 4.638 -54.389 1.00 91.75 86 PHE A O 1
ATOM 612 N N . GLY A 1 87 ? 19.342 4.250 -52.718 1.00 91.19 87 GLY A N 1
ATOM 613 C CA . GLY A 1 87 ? 20.532 4.228 -53.569 1.00 91.19 87 GLY A CA 1
ATOM 614 C C . GLY A 1 87 ? 20.495 3.105 -54.610 1.00 91.19 87 GLY A C 1
ATOM 615 O O . GLY A 1 87 ? 20.789 3.341 -55.781 1.00 91.19 87 GLY A O 1
ATOM 616 N N . ILE A 1 88 ? 20.067 1.902 -54.214 1.00 91.88 88 ILE A N 1
ATOM 617 C CA . ILE A 1 88 ? 19.912 0.752 -55.119 1.00 91.88 88 ILE A CA 1
ATOM 618 C C . ILE A 1 88 ? 18.822 1.018 -56.165 1.00 91.88 88 ILE A C 1
ATOM 620 O O . ILE A 1 88 ? 19.025 0.718 -57.341 1.00 91.88 88 ILE A O 1
ATOM 624 N N . LEU A 1 89 ? 17.691 1.607 -55.765 1.00 89.19 89 LEU A N 1
ATOM 625 C CA . LEU A 1 89 ? 16.607 2.004 -56.672 1.00 89.19 89 LEU A CA 1
ATOM 626 C C . LEU A 1 89 ? 17.057 3.067 -57.677 1.00 89.19 89 LEU A C 1
ATOM 628 O O . LEU A 1 89 ? 16.808 2.934 -58.871 1.00 89.19 89 LEU A O 1
ATOM 632 N N . ALA A 1 90 ? 17.762 4.102 -57.222 1.00 87.88 90 ALA A N 1
ATOM 633 C CA . ALA A 1 90 ? 18.303 5.120 -58.114 1.00 87.88 90 ALA A CA 1
ATOM 634 C C . ALA A 1 90 ? 19.305 4.505 -59.103 1.00 87.88 90 ALA A C 1
ATOM 636 O O . ALA A 1 90 ? 19.211 4.736 -60.307 1.00 87.88 90 ALA A O 1
ATOM 637 N N . PHE A 1 91 ? 20.223 3.663 -58.622 1.00 90.44 91 PHE A N 1
ATOM 638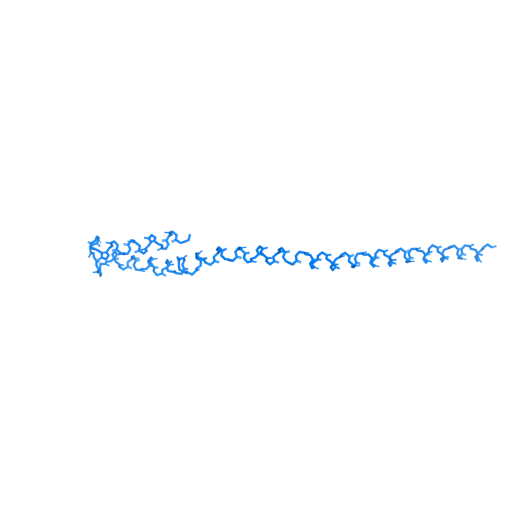 C CA . PHE A 1 91 ? 21.199 2.982 -59.470 1.00 90.44 91 PHE A CA 1
ATOM 639 C C . PHE A 1 91 ? 20.543 2.042 -60.493 1.00 90.44 91 PHE A C 1
ATOM 641 O O . PHE A 1 91 ? 20.957 2.013 -61.654 1.00 90.44 91 PHE A O 1
ATOM 648 N N .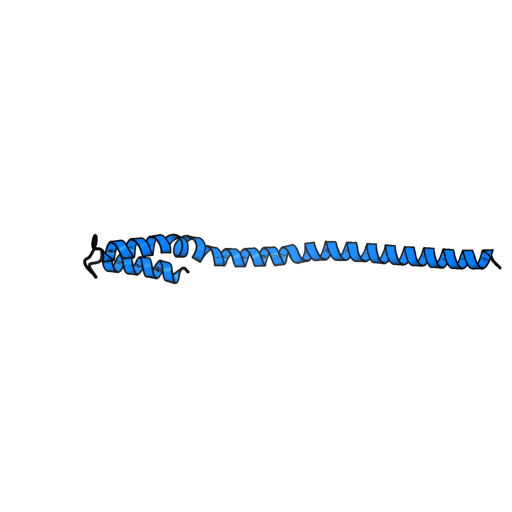 SER A 1 92 ? 19.506 1.295 -60.098 1.00 85.50 92 SER A N 1
ATOM 649 C CA . SER A 1 92 ? 18.784 0.401 -61.009 1.00 85.50 92 SER A CA 1
ATOM 650 C C . SER A 1 92 ? 18.036 1.179 -62.093 1.00 85.50 92 SER A C 1
ATOM 652 O O . SER A 1 92 ? 18.086 0.785 -63.259 1.00 85.50 92 SER A O 1
ATOM 654 N N . LEU A 1 93 ? 17.434 2.322 -61.749 1.00 86.00 93 LEU A N 1
ATOM 655 C CA . LEU A 1 93 ? 16.794 3.224 -62.708 1.00 86.00 93 LEU A CA 1
ATOM 656 C C . LEU A 1 93 ? 17.809 3.838 -63.681 1.00 86.00 93 LEU A C 1
ATOM 658 O O . LEU A 1 93 ? 17.583 3.801 -64.889 1.00 86.00 93 LEU A O 1
ATOM 662 N N . PHE A 1 94 ? 18.956 4.318 -63.191 1.00 85.19 94 PHE A N 1
ATOM 663 C CA . PHE A 1 94 ? 20.030 4.839 -64.046 1.00 85.19 94 PHE A CA 1
ATOM 664 C C . PHE A 1 94 ? 20.565 3.777 -65.009 1.00 85.19 94 PHE A C 1
ATOM 666 O O . PHE A 1 94 ? 20.760 4.052 -66.193 1.00 85.19 94 PHE A O 1
ATOM 673 N N . LYS A 1 95 ? 20.789 2.548 -64.526 1.00 86.12 95 LYS A N 1
ATOM 674 C CA . LYS A 1 95 ? 21.258 1.450 -65.378 1.00 86.12 95 LYS A CA 1
ATOM 675 C C . LYS A 1 95 ? 20.198 1.040 -66.405 1.00 86.12 95 LYS A C 1
ATOM 677 O O . LYS A 1 95 ? 20.554 0.766 -67.546 1.00 86.12 95 LYS A O 1
ATOM 682 N N . SER A 1 96 ? 18.921 1.036 -66.021 1.00 83.88 96 SER A N 1
ATOM 683 C CA . SER A 1 96 ? 17.796 0.756 -66.921 1.00 83.88 96 SER A CA 1
ATOM 684 C C . SER A 1 96 ? 17.720 1.782 -68.057 1.00 83.88 96 SER A C 1
ATOM 686 O O . SER A 1 96 ? 17.696 1.408 -69.225 1.00 83.88 96 SER A O 1
ATOM 688 N N . GLN A 1 97 ? 17.822 3.078 -67.745 1.00 75.94 97 GLN A N 1
ATOM 689 C CA . GLN A 1 97 ? 17.833 4.140 -68.760 1.00 75.94 97 GLN A CA 1
ATOM 690 C C . GLN A 1 97 ? 19.042 4.072 -69.703 1.00 75.94 97 GLN A C 1
ATOM 692 O O . GLN A 1 97 ? 18.932 4.440 -70.869 1.00 75.94 97 GLN A O 1
ATOM 697 N N . LYS A 1 98 ? 20.192 3.585 -69.223 1.00 69.44 98 LYS A N 1
ATOM 698 C CA . LYS A 1 98 ? 21.402 3.398 -70.039 1.00 69.44 98 LYS A CA 1
ATOM 699 C C . LYS A 1 98 ? 21.397 2.125 -70.891 1.00 69.44 98 LYS A C 1
ATOM 701 O O . LYS A 1 98 ? 22.262 1.989 -71.741 1.00 69.44 98 LYS A O 1
ATOM 706 N N . ALA A 1 99 ? 20.498 1.182 -70.618 1.00 67.12 99 ALA A N 1
ATOM 707 C CA . ALA A 1 99 ? 20.327 -0.036 -71.411 1.00 67.12 99 ALA A CA 1
ATOM 708 C C . ALA A 1 99 ? 19.287 0.134 -72.534 1.00 67.12 99 ALA A C 1
ATOM 710 O O . ALA A 1 99 ? 19.232 -0.693 -73.438 1.00 67.12 99 ALA A O 1
ATOM 711 N N . VAL A 1 100 ? 18.448 1.174 -72.445 1.00 61.69 100 VAL A N 1
ATOM 712 C CA . VAL A 1 100 ? 17.382 1.488 -73.413 1.00 61.69 100 VAL A CA 1
ATOM 713 C C . VAL A 1 100 ? 17.824 2.530 -74.459 1.00 61.69 100 VAL A C 1
ATOM 715 O O . VAL A 1 100 ? 17.213 2.596 -75.521 1.00 61.69 100 VAL A O 1
ATOM 718 N N . ASN A 1 101 ? 18.883 3.303 -74.187 1.00 49.41 101 ASN A N 1
ATOM 719 C CA . ASN A 1 101 ? 19.538 4.218 -75.139 1.00 49.41 101 ASN A CA 1
ATOM 720 C C . ASN A 1 101 ? 20.807 3.590 -75.716 1.00 49.41 101 ASN A C 1
ATOM 722 O O . ASN A 1 101 ? 21.093 3.849 -76.904 1.00 49.41 101 ASN A O 1
#

Foldseek 3Di:
DQVQLVVLVVQLVVQCVPPPHHPPDPSNVVSVVSNVVSCCVNPPPVVVVVVVVVVVVVVCVVCVVVVVVVVVVVVVVVVVVVVVVVVVVVVVVVVVVVVVD

Radius of gyration: 34.54 Å; chains: 1; bounding box: 45×14×105 Å

pLDDT: mean 87.41, std 9.32, range [49.41, 96.5]

InterPro domains:
  IPR004131 Pyrophosphate-energised proton pump [PF03030] (1-62)
  IPR004131 Pyrophosphate-energised proton pump [PTHR31998] (1-66)